Protein AF-A0A7C5N0E2-F1 (afdb_monomer_lite)

Radius of gyration: 14.1 Å; chains: 1; bounding box: 34×23×38 Å

Structure (mmCIF, N/CA/C/O backbone):
data_AF-A0A7C5N0E2-F1
#
_entry.id   AF-A0A7C5N0E2-F1
#
loop_
_atom_site.group_PDB
_atom_site.id
_atom_site.type_symbol
_atom_site.label_atom_id
_atom_site.label_alt_id
_atom_site.label_comp_id
_atom_site.label_asym_id
_atom_site.label_entity_id
_atom_site.label_seq_id
_atom_site.pdbx_PDB_ins_code
_atom_site.Cartn_x
_atom_site.Cartn_y
_atom_site.Cartn_z
_atom_site.occupancy
_atom_site.B_iso_or_equiv
_atom_site.auth_seq_id
_atom_site.auth_comp_id
_atom_site.auth_asym_id
_atom_site.auth_atom_id
_atom_site.pdbx_PDB_model_num
ATOM 1 N N . MET A 1 1 ? 19.783 6.440 -19.027 1.00 44.34 1 MET A N 1
ATOM 2 C CA . MET A 1 1 ? 19.164 7.422 -18.112 1.00 44.34 1 MET A CA 1
ATOM 3 C C . MET A 1 1 ? 18.093 6.688 -17.327 1.00 44.34 1 MET A C 1
ATOM 5 O O . MET A 1 1 ? 17.288 6.018 -17.960 1.00 44.34 1 MET A O 1
ATOM 9 N N . ALA A 1 2 ? 18.134 6.712 -15.993 1.00 51.44 2 ALA A N 1
ATOM 10 C CA . ALA A 1 2 ? 17.090 6.085 -15.181 1.00 51.44 2 ALA A CA 1
ATOM 11 C C . ALA A 1 2 ? 15.789 6.880 -15.358 1.00 51.44 2 ALA A C 1
ATOM 13 O O . ALA A 1 2 ? 15.804 8.104 -15.229 1.00 51.44 2 ALA A O 1
ATOM 14 N N . ALA A 1 3 ? 14.693 6.209 -15.714 1.00 55.97 3 ALA A N 1
ATOM 15 C CA . ALA A 1 3 ? 13.385 6.852 -15.769 1.00 55.97 3 ALA A CA 1
ATOM 16 C C . ALA A 1 3 ? 13.012 7.339 -14.360 1.00 55.97 3 ALA A C 1
ATOM 18 O O . ALA A 1 3 ? 13.144 6.582 -13.397 1.00 55.97 3 ALA A O 1
ATOM 19 N N . SER A 1 4 ? 12.599 8.602 -14.238 1.00 53.94 4 SER A N 1
ATOM 20 C CA . SER A 1 4 ? 1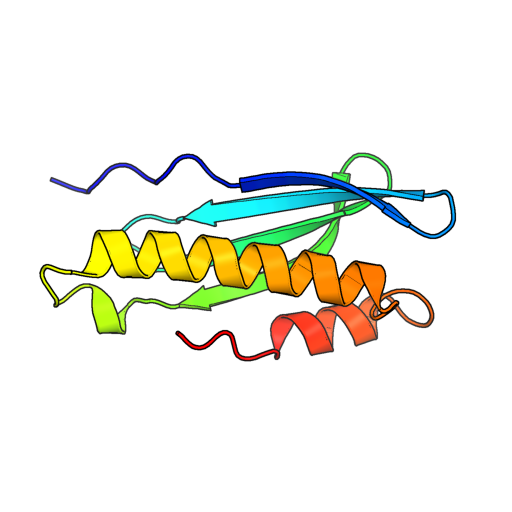2.164 9.172 -12.961 1.00 53.94 4 SER A CA 1
ATOM 21 C C . SER A 1 4 ? 10.931 8.425 -12.429 1.00 53.94 4 SER A C 1
ATOM 23 O O . SER A 1 4 ? 10.068 8.068 -13.237 1.00 53.94 4 SER A O 1
ATOM 25 N N . PRO A 1 5 ? 10.826 8.200 -11.104 1.00 59.84 5 PRO A N 1
ATOM 26 C CA . PRO A 1 5 ? 9.676 7.532 -10.500 1.00 59.84 5 PRO A CA 1
ATOM 27 C C . PRO A 1 5 ? 8.364 8.223 -10.876 1.00 59.84 5 PRO A C 1
ATOM 29 O O . PRO A 1 5 ? 8.292 9.453 -10.957 1.00 59.84 5 PRO A O 1
ATOM 32 N N . LEU A 1 6 ? 7.317 7.432 -11.105 1.00 62.81 6 LEU A N 1
ATOM 33 C CA . LEU A 1 6 ? 5.968 7.958 -11.305 1.00 62.81 6 LEU A CA 1
ATOM 34 C C . LEU A 1 6 ? 5.484 8.626 -10.010 1.00 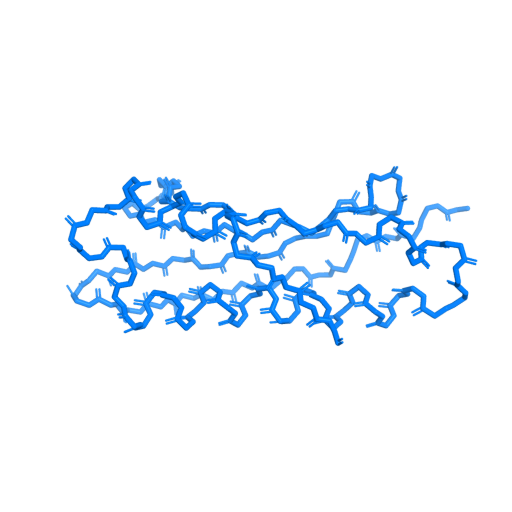62.81 6 LEU A C 1
ATOM 36 O O . LEU A 1 6 ? 5.721 8.106 -8.921 1.00 62.81 6 LEU A O 1
ATOM 40 N N . LEU A 1 7 ? 4.787 9.763 -10.131 1.00 71.25 7 LEU A N 1
ATOM 41 C CA . LEU A 1 7 ? 4.112 10.421 -9.006 1.00 71.25 7 LEU A CA 1
ATOM 42 C C . LEU A 1 7 ? 3.175 9.401 -8.337 1.00 71.25 7 LEU A C 1
ATOM 44 O O . LEU A 1 7 ? 2.246 8.906 -8.976 1.00 71.25 7 LEU A O 1
ATOM 48 N N . GLY A 1 8 ? 3.474 9.040 -7.089 1.00 83.56 8 GLY A N 1
ATOM 49 C CA . GLY A 1 8 ? 2.769 7.999 -6.346 1.00 83.56 8 GLY A CA 1
ATOM 50 C C . GLY A 1 8 ? 1.276 8.273 -6.131 1.00 83.56 8 GLY A C 1
ATOM 51 O O . GLY A 1 8 ? 0.799 9.401 -6.270 1.00 83.56 8 GLY A O 1
ATOM 52 N N . TYR A 1 9 ? 0.526 7.237 -5.753 1.00 91.94 9 TYR A N 1
ATOM 53 C CA . TYR A 1 9 ? -0.886 7.370 -5.374 1.00 91.94 9 TYR A CA 1
ATOM 54 C C . TYR A 1 9 ? -1.000 7.638 -3.877 1.00 91.94 9 TYR A C 1
ATOM 56 O O . TYR A 1 9 ? -0.395 6.925 -3.086 1.00 91.94 9 TYR A O 1
ATOM 64 N N . ASN A 1 10 ? -1.793 8.635 -3.482 1.00 94.69 10 ASN A N 1
ATOM 65 C CA . ASN A 1 10 ? -2.015 8.991 -2.080 1.00 94.69 10 ASN A CA 1
ATOM 66 C C . ASN A 1 10 ? -3.512 9.192 -1.843 1.00 94.69 10 ASN A C 1
ATOM 68 O O . ASN A 1 10 ? -4.159 9.930 -2.587 1.00 94.69 10 ASN A O 1
ATOM 72 N N . THR A 1 11 ? -4.090 8.533 -0.840 1.00 94.50 11 THR A N 1
ATOM 73 C CA . THR A 1 11 ? -5.524 8.646 -0.528 1.00 94.50 11 THR A CA 1
ATOM 74 C C . THR A 1 11 ? -5.778 8.471 0.965 1.00 94.50 11 THR A C 1
ATOM 76 O O . THR A 1 11 ? -5.283 7.535 1.586 1.00 94.50 11 THR A O 1
ATOM 79 N N . ASN A 1 12 ? -6.586 9.364 1.539 1.00 95.94 12 ASN A N 1
ATOM 80 C CA . ASN A 1 12 ? -7.106 9.223 2.897 1.00 95.94 12 ASN A CA 1
ATOM 81 C C . ASN A 1 12 ? -8.425 8.446 2.871 1.00 95.94 12 ASN A C 1
ATOM 83 O O . ASN A 1 12 ? -9.320 8.782 2.095 1.00 95.94 12 ASN A O 1
ATOM 87 N N . VAL A 1 13 ? -8.565 7.454 3.747 1.00 95.75 13 VAL A N 1
ATOM 88 C CA . VAL A 1 13 ? -9.745 6.585 3.830 1.00 95.75 13 VAL A CA 1
ATOM 89 C C . VAL A 1 13 ? -10.252 6.563 5.265 1.00 95.75 13 VAL A C 1
ATOM 91 O O . VAL A 1 13 ? -9.478 6.385 6.201 1.00 95.75 13 VAL A O 1
ATOM 94 N N . ARG A 1 14 ? -11.557 6.759 5.459 1.00 95.69 14 ARG A N 1
ATOM 95 C CA . ARG A 1 14 ? -12.194 6.575 6.769 1.00 95.69 14 ARG A CA 1
ATOM 96 C C . ARG A 1 14 ? -12.762 5.164 6.850 1.00 95.69 14 ARG A C 1
ATOM 98 O O . ARG A 1 14 ? -13.519 4.779 5.966 1.00 95.69 14 ARG A O 1
ATOM 105 N N . HIS A 1 15 ? -12.432 4.441 7.914 1.00 96.25 15 HIS A N 1
ATOM 106 C CA . HIS A 1 15 ? -12.926 3.088 8.181 1.00 96.25 15 HIS A CA 1
ATOM 107 C C . HIS A 1 15 ? -13.146 2.914 9.684 1.00 96.25 15 HIS A C 1
ATOM 109 O O . HIS A 1 15 ? -12.281 3.289 10.474 1.00 96.25 15 HIS A O 1
ATOM 115 N N . LEU A 1 16 ? -14.328 2.437 10.087 1.00 94.69 16 LEU A N 1
ATOM 116 C CA . LEU A 1 16 ? -14.725 2.253 11.497 1.00 94.69 16 LEU A CA 1
ATOM 117 C C . LEU A 1 16 ? -14.405 3.451 12.418 1.00 94.69 16 LEU A C 1
ATOM 119 O O . LEU A 1 16 ? -13.923 3.304 13.538 1.00 94.69 16 LEU A O 1
ATOM 123 N N . GLY A 1 17 ? -14.644 4.672 11.929 1.00 94.19 17 GLY A N 1
ATOM 124 C CA . GLY A 1 17 ? -14.399 5.910 12.681 1.00 94.19 17 GLY A CA 1
ATOM 125 C C . GLY A 1 17 ? -12.928 6.334 12.784 1.00 94.19 17 GLY A C 1
ATOM 126 O O . GLY A 1 17 ? -12.656 7.437 13.258 1.00 94.19 17 GLY A O 1
ATOM 127 N N . LYS A 1 18 ? -11.986 5.524 12.289 1.00 94.31 18 LYS A N 1
ATOM 128 C CA . LYS A 1 18 ? -10.556 5.844 12.210 1.00 94.31 18 LYS A CA 1
ATOM 129 C C . LYS A 1 18 ? -10.197 6.412 10.833 1.00 94.31 18 LYS A C 1
ATOM 131 O O . LYS A 1 18 ? -10.874 6.153 9.835 1.00 94.31 18 LYS A O 1
ATOM 136 N N . LEU A 1 19 ? -9.138 7.220 10.788 1.00 95.69 19 LEU A N 1
ATOM 137 C CA . LEU A 1 19 ? -8.568 7.750 9.550 1.00 95.69 19 LEU A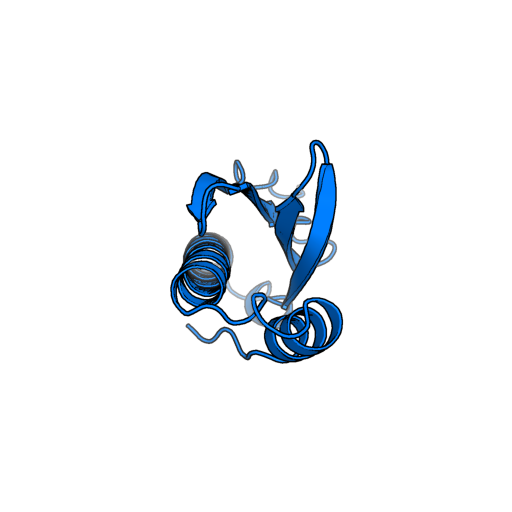 CA 1
ATOM 138 C C . LEU A 1 19 ? -7.316 6.953 9.188 1.00 95.69 19 LEU A C 1
ATOM 140 O O . LEU A 1 19 ? -6.376 6.883 9.976 1.00 95.69 19 LEU A O 1
ATOM 144 N N . PHE A 1 20 ? -7.308 6.417 7.976 1.00 97.69 20 PHE A N 1
ATOM 145 C CA . PHE A 1 20 ? -6.186 5.711 7.384 1.00 97.69 20 PHE A CA 1
ATOM 146 C C . PHE A 1 20 ? -5.637 6.484 6.187 1.00 97.69 20 PHE A C 1
ATOM 148 O O . PHE A 1 20 ? -6.355 7.254 5.542 1.00 97.69 20 PHE A O 1
ATOM 155 N N . HIS A 1 21 ? -4.371 6.242 5.868 1.00 97.56 21 HIS A N 1
ATOM 156 C CA . HIS A 1 21 ? -3.718 6.776 4.680 1.00 97.56 21 HIS A CA 1
ATOM 157 C C . HIS A 1 21 ? -3.133 5.638 3.850 1.00 97.56 21 HIS A C 1
ATOM 159 O O . HIS A 1 21 ? -2.417 4.793 4.381 1.00 97.56 21 HIS A O 1
ATOM 165 N N . ILE A 1 22 ? -3.425 5.624 2.554 1.00 97.69 22 ILE A N 1
ATOM 166 C CA . ILE A 1 22 ? -2.838 4.689 1.596 1.00 97.69 22 ILE A CA 1
ATOM 167 C C . ILE A 1 22 ? -1.878 5.473 0.713 1.00 97.69 22 ILE A C 1
ATOM 169 O O . ILE A 1 22 ? -2.285 6.443 0.071 1.00 97.69 22 ILE A O 1
ATOM 173 N N . GLN A 1 23 ? -0.631 5.020 0.652 1.00 97.06 23 GLN A N 1
ATOM 174 C CA . GLN A 1 23 ? 0.414 5.582 -0.198 1.00 97.06 23 GLN A CA 1
ATOM 175 C C . GLN A 1 23 ? 1.003 4.486 -1.078 1.00 97.06 23 GLN A C 1
ATOM 177 O O . GLN A 1 23 ? 1.298 3.401 -0.584 1.00 97.06 23 GLN A O 1
ATOM 182 N N . THR A 1 24 ? 1.204 4.768 -2.361 1.00 96.81 24 THR A N 1
ATOM 183 C CA . THR A 1 24 ? 1.837 3.851 -3.312 1.00 96.81 24 THR A CA 1
ATOM 184 C C . THR A 1 24 ? 2.959 4.545 -4.059 1.00 96.81 24 THR A C 1
ATOM 186 O O . THR A 1 24 ? 2.720 5.566 -4.698 1.00 96.81 24 THR A O 1
ATOM 189 N N . GLU A 1 25 ? 4.147 3.953 -4.048 1.00 94.19 25 GLU A N 1
ATOM 190 C CA . GLU A 1 25 ? 5.361 4.497 -4.655 1.00 94.19 25 GLU A CA 1
ATOM 191 C C . GLU A 1 25 ? 6.060 3.462 -5.542 1.00 94.19 25 GLU A C 1
ATOM 193 O O . GLU A 1 25 ? 5.931 2.252 -5.347 1.00 94.19 25 GLU A O 1
ATOM 198 N N . ASP A 1 26 ? 6.811 3.958 -6.523 1.00 92.56 26 ASP A N 1
ATOM 199 C CA . ASP A 1 26 ? 7.653 3.179 -7.427 1.00 92.56 26 ASP A CA 1
ATOM 200 C C . ASP A 1 26 ? 9.134 3.404 -7.083 1.00 92.56 26 ASP A C 1
ATOM 202 O O . ASP A 1 26 ? 9.588 4.538 -6.944 1.00 92.56 26 ASP A O 1
ATOM 206 N N . SER A 1 27 ? 9.906 2.325 -6.959 1.00 87.31 27 SER A N 1
ATOM 207 C CA . SER A 1 27 ? 11.333 2.379 -6.604 1.00 87.31 27 SER A CA 1
ATOM 208 C C . SER A 1 27 ? 12.268 2.698 -7.780 1.00 87.31 27 SER A C 1
ATOM 210 O O . SER A 1 27 ? 13.493 2.616 -7.645 1.00 87.31 27 SER A O 1
ATOM 212 N N . GLY A 1 28 ? 11.712 2.947 -8.961 1.00 84.44 28 GLY A N 1
ATOM 213 C CA . GLY A 1 28 ? 12.419 3.029 -10.226 1.00 84.44 28 GLY A CA 1
ATOM 214 C C . GLY A 1 28 ? 12.858 1.671 -10.778 1.00 84.44 28 GLY A C 1
ATOM 215 O O . GLY A 1 28 ? 12.930 0.651 -10.081 1.00 84.44 28 GLY A O 1
ATOM 216 N N . SER A 1 29 ? 13.246 1.699 -12.053 1.00 81.69 29 SER A N 1
ATOM 217 C CA . SER A 1 29 ? 13.717 0.542 -12.829 1.00 81.69 29 SER A CA 1
ATOM 218 C C . SER A 1 29 ? 15.005 -0.099 -12.301 1.00 81.69 29 SER A C 1
ATOM 220 O O . SER A 1 29 ? 15.293 -1.238 -12.646 1.00 81.69 29 SER A O 1
ATOM 222 N N . THR A 1 30 ? 15.769 0.576 -11.440 1.00 81.94 30 THR A N 1
ATOM 223 C CA . THR A 1 30 ? 16.951 -0.024 -10.799 1.00 81.94 30 THR A CA 1
ATOM 224 C C . THR A 1 30 ? 16.572 -1.172 -9.862 1.00 81.94 30 THR A C 1
ATOM 226 O O . THR A 1 30 ? 17.273 -2.178 -9.815 1.00 81.94 30 THR A O 1
ATOM 229 N N . HIS A 1 31 ? 15.468 -1.030 -9.123 1.00 83.56 31 HIS A N 1
ATOM 230 C CA . HIS A 1 31 ? 15.013 -2.031 -8.153 1.00 83.56 31 HIS A CA 1
ATOM 231 C C . HIS A 1 31 ? 13.787 -2.808 -8.647 1.00 83.56 31 HIS A C 1
ATOM 233 O O . HIS A 1 31 ? 13.630 -3.979 -8.313 1.00 83.56 31 HIS A O 1
ATOM 239 N N . GLY A 1 32 ? 12.926 -2.189 -9.460 1.00 89.19 32 GLY A N 1
ATOM 240 C CA . GLY A 1 32 ? 11.796 -2.881 -10.074 1.00 89.19 32 GLY A CA 1
ATOM 241 C C . GLY A 1 32 ? 10.670 -3.231 -9.100 1.00 89.19 32 GLY A C 1
ATOM 242 O O . GLY A 1 32 ? 10.091 -4.319 -9.191 1.00 89.19 32 GLY A O 1
ATOM 243 N N . 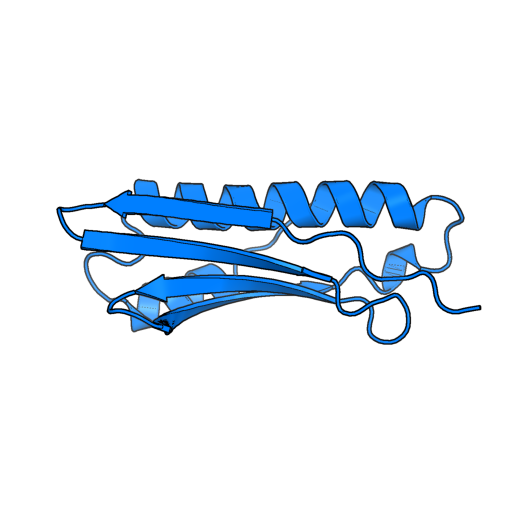HIS A 1 33 ? 10.394 -2.366 -8.121 1.00 92.00 33 HIS A N 1
ATOM 244 C CA . HIS A 1 33 ? 9.411 -2.605 -7.070 1.00 92.00 33 HIS A CA 1
ATOM 245 C C . HIS A 1 33 ? 8.399 -1.468 -6.937 1.00 92.00 33 HIS A C 1
ATOM 247 O O . HIS A 1 33 ? 8.727 -0.290 -7.043 1.00 92.00 33 HIS A O 1
ATOM 253 N N . ILE A 1 34 ? 7.164 -1.852 -6.639 1.00 93.81 34 ILE A N 1
ATOM 254 C CA . ILE A 1 34 ? 6.099 -0.965 -6.185 1.00 93.81 34 ILE A CA 1
ATOM 255 C C . ILE A 1 34 ? 5.846 -1.279 -4.717 1.00 93.81 34 ILE A C 1
ATOM 257 O O . ILE A 1 34 ? 5.687 -2.447 -4.348 1.00 93.81 34 ILE A O 1
ATOM 261 N N . PHE A 1 35 ? 5.791 -0.239 -3.897 1.00 95.75 35 PHE A N 1
ATOM 262 C CA . PHE A 1 35 ? 5.436 -0.332 -2.488 1.00 95.75 35 PHE A CA 1
ATOM 263 C C . PHE A 1 35 ? 4.092 0.340 -2.270 1.00 95.75 35 PHE A C 1
ATOM 265 O O . PHE A 1 35 ? 3.860 1.433 -2.768 1.00 95.75 35 PHE A O 1
ATOM 272 N N . THR A 1 36 ? 3.182 -0.319 -1.563 1.00 97.62 36 THR A N 1
ATOM 273 C CA . THR A 1 36 ? 1.933 0.278 -1.083 1.00 97.62 36 THR A CA 1
ATOM 274 C C . THR A 1 36 ? 1.859 0.124 0.423 1.00 97.62 36 THR A C 1
ATOM 276 O O . THR A 1 36 ? 1.883 -0.997 0.927 1.00 97.62 36 THR A O 1
ATOM 279 N N . HIS A 1 37 ? 1.758 1.236 1.137 1.00 98.06 37 HIS A N 1
ATOM 280 C CA . HIS A 1 37 ? 1.686 1.276 2.588 1.00 98.06 37 HIS A CA 1
ATOM 281 C C . HIS A 1 37 ? 0.307 1.743 3.037 1.00 98.06 37 HIS A C 1
ATOM 283 O O . HIS A 1 37 ? -0.254 2.687 2.479 1.00 98.06 37 HIS A O 1
ATOM 289 N N . LEU A 1 38 ? -0.216 1.069 4.057 1.00 98.25 38 LEU A N 1
ATOM 290 C CA . LEU A 1 38 ? -1.374 1.501 4.822 1.00 98.25 38 LEU A CA 1
ATOM 291 C C . LEU A 1 38 ? -0.885 2.060 6.154 1.00 98.25 38 LEU A C 1
ATOM 293 O O . LEU A 1 38 ? -0.234 1.349 6.922 1.00 98.25 38 LEU A O 1
ATOM 297 N N . PHE A 1 39 ? -1.231 3.309 6.43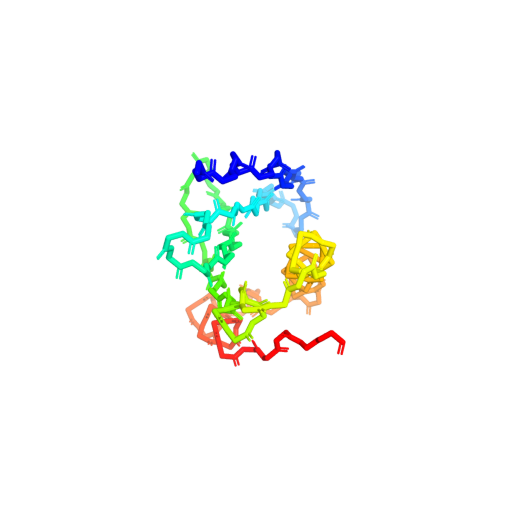4 1.00 97.94 39 PHE A N 1
ATOM 298 C CA . PHE A 1 39 ? -0.905 3.988 7.679 1.00 97.94 39 PHE A CA 1
ATOM 299 C C . PHE A 1 39 ? -2.155 4.261 8.512 1.00 97.94 39 PHE A C 1
ATOM 301 O O . PHE A 1 39 ? -3.218 4.565 7.968 1.00 97.94 39 PHE A O 1
ATOM 308 N N . ALA A 1 40 ? -1.987 4.231 9.831 1.00 95.38 40 ALA A N 1
ATOM 309 C CA . ALA A 1 40 ? -2.957 4.657 10.833 1.00 95.38 40 ALA A CA 1
ATOM 310 C C . ALA A 1 40 ? -2.287 5.571 11.875 1.00 95.38 40 ALA A C 1
ATOM 312 O O . ALA A 1 40 ? -1.070 5.770 11.858 1.00 95.38 40 ALA A O 1
ATOM 313 N N . ASP A 1 41 ? -3.085 6.142 12.779 1.00 91.25 41 ASP A N 1
ATOM 314 C CA . ASP A 1 41 ? -2.620 6.811 14.006 1.00 91.25 41 ASP A CA 1
ATOM 315 C C . ASP A 1 41 ? -1.535 7.889 13.795 1.00 91.25 41 ASP A C 1
ATOM 317 O O . ASP A 1 41 ? -0.629 8.052 14.608 1.00 91.25 41 ASP A O 1
ATOM 321 N N . GLY A 1 42 ? -1.601 8.627 12.682 1.00 84.12 42 GLY A N 1
ATOM 322 C CA . GLY A 1 42 ? -0.649 9.705 12.391 1.00 84.12 42 GLY A CA 1
ATOM 323 C C . GLY A 1 42 ? 0.712 9.251 11.849 1.00 84.12 42 GLY A C 1
ATOM 324 O O . GLY A 1 42 ? 1.656 10.033 11.893 1.00 84.12 42 GLY A O 1
ATOM 325 N N . GLY A 1 43 ? 0.823 8.026 11.319 1.00 88.38 43 GLY A N 1
ATOM 326 C CA . GLY A 1 43 ? 2.015 7.570 10.584 1.00 88.38 43 GLY A CA 1
ATOM 327 C C . GLY A 1 43 ? 2.502 6.159 10.920 1.00 88.38 43 GLY A C 1
ATOM 328 O O . GLY A 1 43 ? 3.519 5.724 10.384 1.00 88.38 43 GLY A O 1
ATOM 329 N N . ARG A 1 44 ? 1.796 5.418 11.780 1.00 95.56 44 ARG A N 1
ATOM 330 C CA . ARG A 1 44 ? 2.102 4.012 12.066 1.00 95.56 44 ARG A CA 1
ATOM 331 C C . ARG A 1 44 ? 1.748 3.152 10.858 1.00 95.56 44 ARG A C 1
ATOM 333 O O . ARG A 1 44 ? 0.613 3.192 10.394 1.00 95.56 44 ARG A O 1
ATOM 340 N N . ILE A 1 45 ? 2.691 2.348 10.377 1.00 96.62 45 ILE A N 1
ATOM 341 C CA . ILE A 1 45 ? 2.426 1.378 9.309 1.00 96.62 45 ILE A CA 1
ATOM 342 C C . ILE A 1 45 ? 1.607 0.220 9.883 1.00 96.62 45 ILE A C 1
ATOM 344 O O . ILE A 1 45 ? 2.036 -0.435 10.831 1.00 96.62 45 ILE A O 1
ATOM 348 N N . VAL A 1 46 ? 0.448 -0.033 9.281 1.00 97.50 46 VAL A N 1
ATOM 349 C CA . VAL A 1 46 ? -0.413 -1.189 9.564 1.00 97.50 46 VAL A CA 1
ATOM 350 C C . VAL A 1 46 ? -0.032 -2.348 8.650 1.00 97.50 46 VAL A C 1
ATOM 352 O O . VAL A 1 46 ? 0.209 -3.455 9.113 1.00 97.50 46 VAL A O 1
ATOM 355 N N . ALA A 1 47 ? 0.087 -2.084 7.347 1.00 98.12 47 ALA A N 1
ATOM 356 C CA . ALA A 1 47 ? 0.411 -3.099 6.355 1.00 98.12 47 ALA A CA 1
ATOM 357 C C . ALA A 1 47 ? 1.262 -2.527 5.223 1.00 98.12 47 ALA A C 1
ATOM 359 O O . ALA A 1 47 ? 1.193 -1.342 4.892 1.00 98.12 47 ALA A O 1
ATOM 360 N N . SER A 1 48 ? 2.065 -3.396 4.613 1.00 97.62 48 SER A N 1
ATOM 361 C CA . SER A 1 48 ? 2.887 -3.067 3.452 1.00 97.62 48 SER A CA 1
ATOM 362 C C . SER A 1 48 ? 2.715 -4.130 2.382 1.00 97.62 48 SER A C 1
ATOM 364 O O . SER A 1 48 ? 2.846 -5.321 2.658 1.00 97.62 48 SER A O 1
ATOM 366 N N . LYS A 1 49 ? 2.483 -3.696 1.146 1.00 97.38 49 LYS A N 1
ATOM 367 C CA . LYS A 1 49 ? 2.490 -4.550 -0.033 1.00 97.38 49 LYS A CA 1
ATOM 368 C C . LYS A 1 49 ? 3.673 -4.196 -0.916 1.00 97.38 49 LYS A C 1
ATOM 370 O O . LYS A 1 49 ? 3.792 -3.064 -1.374 1.00 97.38 49 LYS A O 1
ATOM 375 N N . LYS A 1 50 ? 4.520 -5.189 -1.179 1.00 95.75 50 LYS A N 1
ATOM 376 C CA . LYS A 1 50 ? 5.567 -5.124 -2.196 1.00 95.75 50 LYS A CA 1
ATOM 377 C C . LYS A 1 50 ? 5.117 -5.907 -3.426 1.00 95.75 50 LYS A C 1
ATOM 379 O O . LYS A 1 50 ? 4.763 -7.082 -3.311 1.00 95.75 50 LYS A O 1
ATOM 384 N N . THR A 1 51 ? 5.192 -5.272 -4.587 1.00 93.69 51 THR A N 1
ATOM 385 C CA . THR A 1 51 ? 4.887 -5.880 -5.886 1.00 93.69 51 THR A CA 1
ATOM 386 C C . THR A 1 51 ? 6.089 -5.698 -6.801 1.00 93.69 51 THR A C 1
ATOM 388 O O . THR A 1 51 ? 6.539 -4.578 -7.030 1.00 93.69 51 THR A O 1
ATOM 391 N N . THR A 1 52 ? 6.656 -6.801 -7.289 1.00 91.62 52 THR A N 1
ATOM 392 C CA . THR A 1 52 ? 7.802 -6.760 -8.204 1.00 91.62 52 THR A CA 1
ATOM 393 C C . THR A 1 52 ? 7.329 -6.686 -9.651 1.00 91.62 52 THR A C 1
ATOM 395 O O . THR A 1 52 ? 6.379 -7.364 -10.032 1.00 91.62 52 THR A O 1
ATOM 398 N N . TYR A 1 53 ? 8.008 -5.878 -10.458 1.00 89.69 53 TYR A N 1
ATOM 399 C CA . TYR A 1 53 ? 7.798 -5.789 -11.904 1.00 89.69 53 TYR A CA 1
ATOM 400 C C . TYR A 1 53 ? 9.096 -6.022 -12.686 1.00 89.69 53 TYR A C 1
ATOM 402 O O . TYR A 1 53 ? 9.164 -5.724 -13.878 1.00 89.69 53 TYR A O 1
ATOM 410 N N . ALA A 1 54 ? 10.134 -6.553 -12.031 1.00 87.50 54 ALA A N 1
ATOM 411 C CA . ALA A 1 54 ? 11.465 -6.726 -12.611 1.00 87.50 54 ALA A CA 1
ATOM 412 C C . ALA A 1 54 ? 11.456 -7.489 -13.951 1.00 87.50 54 ALA A C 1
ATOM 414 O O . ALA A 1 54 ? 12.205 -7.153 -14.866 1.00 87.50 54 ALA A O 1
ATOM 415 N N . HIS A 1 55 ? 10.550 -8.457 -14.106 1.00 85.25 55 HIS A N 1
ATOM 416 C CA . HIS A 1 55 ? 10.345 -9.227 -15.336 1.00 85.25 55 HIS A CA 1
ATOM 417 C C . HIS A 1 55 ? 9.856 -8.391 -16.524 1.00 85.25 55 HIS A C 1
ATOM 419 O O . HIS A 1 55 ? 10.102 -8.756 -17.671 1.00 85.25 55 HIS A O 1
ATOM 425 N N . TYR A 1 56 ? 9.213 -7.251 -16.276 1.00 82.94 56 TYR A N 1
ATOM 426 C CA . TYR A 1 56 ? 8.720 -6.365 -17.326 1.00 82.94 56 TYR A CA 1
ATOM 427 C C . TYR A 1 56 ? 9.759 -5.348 -17.801 1.00 82.94 56 TYR A C 1
ATOM 429 O O . TYR A 1 56 ? 9.589 -4.808 -18.891 1.00 82.94 56 TYR A O 1
ATOM 437 N N . ILE A 1 57 ? 10.840 -5.105 -17.048 1.00 81.06 57 ILE A N 1
ATOM 438 C CA . ILE A 1 57 ? 11.837 -4.054 -17.342 1.00 81.06 57 ILE A CA 1
ATOM 439 C C . ILE A 1 57 ? 12.502 -4.254 -18.711 1.00 81.06 57 ILE A C 1
ATOM 441 O O . ILE A 1 57 ? 12.801 -3.282 -19.399 1.00 81.06 57 ILE A O 1
ATOM 445 N N . ALA A 1 58 ? 12.681 -5.505 -19.145 1.00 79.75 58 ALA A N 1
ATOM 446 C CA . ALA A 1 58 ? 13.243 -5.829 -20.457 1.00 79.75 58 ALA A CA 1
ATOM 447 C C . ALA A 1 58 ? 12.299 -5.508 -21.638 1.00 79.75 58 ALA A C 1
ATOM 449 O O . ALA A 1 58 ? 12.693 -5.635 -22.795 1.00 79.75 58 ALA A O 1
ATOM 450 N N . THR A 1 59 ? 11.053 -5.102 -21.372 1.00 76.19 59 THR A N 1
ATOM 451 C CA . THR A 1 59 ? 10.054 -4.785 -22.400 1.00 76.19 59 THR A CA 1
ATOM 452 C C . THR A 1 59 ? 9.928 -3.274 -22.594 1.00 76.19 59 THR A C 1
ATOM 454 O O . THR A 1 59 ? 9.826 -2.522 -21.630 1.00 76.19 59 THR A O 1
ATOM 457 N N . ASN A 1 60 ? 9.809 -2.797 -23.839 1.00 74.81 60 ASN A N 1
ATOM 458 C CA . ASN A 1 60 ? 9.572 -1.367 -24.116 1.00 74.81 60 ASN A CA 1
ATOM 459 C C . ASN A 1 60 ? 8.241 -0.829 -23.547 1.00 74.81 60 ASN A C 1
ATOM 461 O O . ASN A 1 60 ? 8.013 0.378 -23.559 1.00 74.81 60 ASN A O 1
ATOM 465 N N . ARG A 1 61 ? 7.353 -1.706 -23.062 1.00 75.81 61 ARG A N 1
ATOM 466 C CA . ARG A 1 61 ? 6.034 -1.359 -22.512 1.00 75.81 61 ARG A CA 1
ATOM 467 C C . ARG A 1 61 ? 6.004 -1.261 -20.987 1.00 75.81 61 ARG A C 1
ATOM 469 O O . ARG A 1 61 ? 4.946 -0.980 -20.425 1.00 75.81 61 ARG A O 1
ATOM 476 N N . TYR A 1 62 ? 7.137 -1.464 -20.315 1.00 81.88 62 TYR A N 1
ATOM 477 C CA . TYR A 1 62 ? 7.192 -1.462 -18.854 1.00 81.88 62 TYR A CA 1
ATOM 478 C C . TYR A 1 62 ? 6.617 -0.195 -18.189 1.00 81.88 62 TYR A C 1
ATOM 480 O O . TYR A 1 62 ? 5.989 -0.351 -17.146 1.00 81.88 62 TYR A O 1
ATOM 488 N N . PRO A 1 63 ? 6.723 1.034 -18.746 1.00 85.62 63 PRO A N 1
ATOM 489 C CA . PRO A 1 63 ? 6.200 2.215 -18.057 1.00 85.62 63 PRO A CA 1
ATOM 490 C C . PRO A 1 63 ? 4.679 2.177 -17.863 1.00 85.62 63 PRO A C 1
ATOM 492 O O . PRO A 1 63 ? 4.180 2.592 -16.818 1.00 85.62 63 PRO A O 1
ATOM 495 N N . ASP A 1 64 ? 3.934 1.656 -18.841 1.00 88.69 64 ASP A N 1
ATOM 496 C CA . ASP A 1 64 ? 2.475 1.529 -18.739 1.00 88.69 64 ASP A CA 1
ATOM 497 C C . ASP A 1 64 ? 2.076 0.391 -17.795 1.00 88.69 64 ASP A C 1
ATOM 499 O O . ASP A 1 64 ? 1.134 0.530 -17.016 1.00 88.69 64 ASP A O 1
ATOM 503 N N . ILE A 1 65 ? 2.841 -0.702 -17.812 1.00 89.19 65 ILE A N 1
ATOM 504 C CA . ILE A 1 65 ? 2.683 -1.839 -16.897 1.00 89.19 65 ILE A CA 1
ATOM 505 C C . ILE A 1 65 ? 2.888 -1.384 -15.449 1.00 89.19 65 ILE A C 1
ATOM 507 O O . ILE A 1 65 ? 2.064 -1.695 -14.594 1.00 89.19 65 ILE A O 1
ATOM 511 N N . VAL A 1 66 ? 3.942 -0.611 -15.167 1.00 90.50 66 VAL A N 1
ATOM 512 C CA . VAL A 1 66 ? 4.205 -0.072 -13.824 1.00 90.50 66 VAL A CA 1
ATOM 513 C C . VAL A 1 66 ? 3.047 0.815 -13.374 1.00 90.50 66 VAL A C 1
ATOM 515 O O . VAL A 1 66 ? 2.525 0.611 -12.281 1.00 90.50 66 VAL A O 1
ATOM 518 N N . LYS A 1 67 ? 2.567 1.736 -14.226 1.00 91.06 67 LYS A N 1
ATOM 519 C CA . LYS A 1 67 ? 1.384 2.560 -13.909 1.00 91.06 67 LYS A CA 1
ATOM 520 C C . LYS A 1 67 ? 0.169 1.702 -13.560 1.00 91.06 67 LYS A C 1
ATOM 522 O O . LYS A 1 67 ? -0.532 2.003 -12.596 1.00 91.06 67 LYS A O 1
ATOM 527 N N . GLN A 1 68 ? -0.096 0.650 -14.334 1.00 92.88 68 GLN A N 1
ATOM 528 C CA . GLN A 1 68 ? -1.227 -0.240 -14.085 1.00 92.88 68 GLN A CA 1
ATOM 529 C C . GLN A 1 68 ? -1.050 -1.013 -12.769 1.00 92.88 68 GLN A C 1
ATOM 531 O O . GLN A 1 68 ? -1.961 -1.012 -11.946 1.00 92.88 68 GLN A O 1
ATOM 536 N N . LEU A 1 69 ? 0.134 -1.576 -12.510 1.00 93.62 69 LEU A N 1
ATOM 537 C CA . LEU A 1 69 ? 0.432 -2.288 -11.263 1.00 93.62 69 LEU A CA 1
ATOM 538 C C . LEU A 1 69 ? 0.316 -1.384 -10.038 1.00 93.62 69 LEU A C 1
ATOM 540 O O . LEU A 1 69 ? -0.195 -1.816 -9.008 1.00 93.62 69 LEU A O 1
ATOM 544 N N . MET A 1 70 ? 0.761 -0.129 -10.133 1.00 94.44 70 MET A N 1
ATOM 545 C CA . MET A 1 70 ? 0.619 0.832 -9.039 1.00 94.44 70 MET A CA 1
ATOM 546 C C . MET A 1 70 ? -0.858 1.077 -8.717 1.00 94.44 70 MET A C 1
ATOM 548 O O . MET A 1 70 ? -1.235 1.066 -7.547 1.00 94.44 70 MET A O 1
ATOM 552 N N . ARG A 1 71 ? -1.707 1.238 -9.743 1.00 94.94 71 ARG A N 1
ATOM 553 C CA . ARG A 1 71 ? -3.158 1.407 -9.566 1.00 94.94 71 ARG A CA 1
ATOM 554 C C . ARG A 1 71 ? -3.804 0.184 -8.931 1.00 94.94 71 ARG A C 1
ATOM 556 O O . ARG A 1 71 ? -4.571 0.344 -7.985 1.00 94.94 71 ARG A O 1
ATOM 563 N N . GLU A 1 72 ? -3.492 -1.012 -9.424 1.00 96.00 72 GLU A N 1
ATOM 564 C CA . GLU A 1 72 ? -4.077 -2.247 -8.896 1.00 96.00 72 GLU A CA 1
ATOM 565 C C . GLU A 1 72 ? -3.593 -2.538 -7.472 1.00 96.00 72 GLU A C 1
ATOM 567 O O . GLU A 1 72 ? -4.405 -2.864 -6.611 1.00 96.00 72 GLU A O 1
ATOM 572 N N . SER A 1 73 ? -2.311 -2.311 -7.170 1.00 96.81 73 SER A N 1
ATOM 573 C CA . SER A 1 73 ? -1.770 -2.435 -5.810 1.00 96.81 73 SER A CA 1
ATOM 574 C C . SER A 1 73 ? -2.448 -1.464 -4.835 1.00 96.81 73 SER A C 1
ATOM 576 O O . SER A 1 73 ? -2.842 -1.855 -3.735 1.00 96.81 73 SER A O 1
ATOM 578 N N . HIS A 1 74 ? -2.645 -0.205 -5.244 1.00 97.38 74 HIS A N 1
ATOM 579 C CA . HIS A 1 74 ? -3.343 0.796 -4.434 1.00 97.38 74 HIS A CA 1
ATOM 580 C C . HIS A 1 74 ? -4.809 0.415 -4.188 1.00 97.38 74 HIS A C 1
ATOM 582 O O . HIS A 1 74 ? -5.302 0.455 -3.060 1.00 97.38 74 HIS A O 1
ATOM 588 N N . LYS A 1 75 ? -5.507 0.004 -5.252 1.00 96.88 75 LYS A N 1
ATOM 589 C CA . LYS A 1 75 ? -6.903 -0.431 -5.200 1.00 96.88 75 LYS A CA 1
ATOM 590 C C . LYS A 1 75 ? -7.079 -1.670 -4.323 1.00 96.88 75 LYS A C 1
ATOM 592 O O . LYS A 1 75 ? -8.036 -1.723 -3.558 1.00 96.88 75 LYS A O 1
ATOM 597 N N . ALA A 1 76 ? -6.164 -2.634 -4.401 1.00 97.88 76 ALA A N 1
ATOM 598 C CA . ALA A 1 76 ? -6.192 -3.832 -3.572 1.00 97.88 76 ALA A CA 1
ATOM 599 C C . ALA A 1 76 ? -6.087 -3.488 -2.080 1.00 97.88 76 ALA A C 1
ATOM 601 O O . ALA A 1 76 ? -6.897 -3.971 -1.295 1.00 97.88 76 ALA A O 1
ATOM 602 N N . MET A 1 77 ? -5.174 -2.585 -1.700 1.00 98.25 77 MET A N 1
ATOM 603 C CA . MET A 1 77 ? -5.071 -2.109 -0.314 1.00 98.25 77 MET A CA 1
ATOM 604 C C . MET A 1 77 ? -6.355 -1.403 0.150 1.00 98.25 77 MET A C 1
ATOM 606 O O . MET A 1 77 ? -6.820 -1.625 1.266 1.00 98.25 77 MET A O 1
ATOM 610 N N . PHE A 1 78 ? -6.956 -0.578 -0.713 1.00 98.06 78 PHE A N 1
ATOM 611 C CA . PHE A 1 78 ? -8.227 0.084 -0.411 1.00 98.06 78 PHE A CA 1
ATOM 612 C C . PHE A 1 78 ? -9.358 -0.924 -0.177 1.00 98.06 78 PHE A C 1
ATOM 614 O O . PHE A 1 78 ? -10.109 -0.790 0.786 1.00 98.06 78 PHE A O 1
ATOM 621 N N . ILE A 1 79 ? -9.482 -1.930 -1.049 1.00 97.88 79 ILE A N 1
ATOM 622 C CA . ILE A 1 79 ? -10.496 -2.985 -0.935 1.00 97.88 79 ILE A CA 1
ATOM 623 C C . ILE A 1 79 ? -10.273 -3.798 0.340 1.00 97.88 79 ILE A C 1
ATOM 625 O O . ILE A 1 79 ? -11.221 -3.986 1.090 1.00 97.88 79 ILE A O 1
ATOM 629 N N . ALA A 1 80 ? -9.034 -4.202 0.625 1.00 97.88 80 ALA A N 1
ATOM 630 C CA . ALA A 1 80 ? -8.686 -4.929 1.841 1.00 97.88 80 ALA A CA 1
ATOM 631 C C . ALA A 1 80 ? -9.076 -4.158 3.111 1.00 97.88 80 ALA A C 1
ATOM 633 O O . ALA A 1 80 ? -9.673 -4.731 4.019 1.00 97.88 80 ALA A O 1
ATOM 634 N N . LEU A 1 81 ? -8.795 -2.849 3.157 1.00 98.00 81 LEU A N 1
ATOM 635 C CA . LEU A 1 81 ? -9.223 -1.997 4.268 1.00 98.00 81 LEU A CA 1
ATOM 636 C C . LEU A 1 81 ? -10.751 -1.930 4.368 1.00 98.00 81 LEU A C 1
ATOM 638 O O . LEU A 1 81 ? -11.297 -2.134 5.444 1.00 98.00 81 LEU A O 1
ATOM 642 N N . ARG A 1 82 ? -11.438 -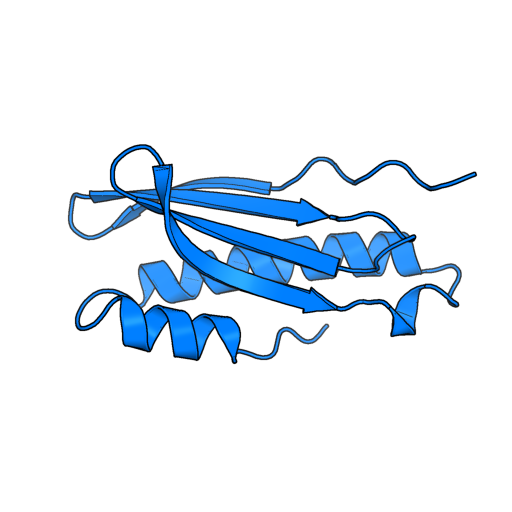1.662 3.251 1.00 97.44 82 ARG A N 1
ATOM 643 C CA . ARG A 1 82 ? -12.905 -1.559 3.199 1.00 97.44 82 ARG A CA 1
ATOM 644 C C . ARG A 1 82 ? -13.589 -2.851 3.649 1.00 97.44 82 ARG A C 1
ATOM 646 O O . ARG A 1 82 ? -14.606 -2.787 4.332 1.00 97.44 82 ARG A O 1
ATOM 653 N N . ASP A 1 83 ? -13.047 -3.993 3.242 1.00 97.62 83 ASP A N 1
ATOM 654 C CA . ASP A 1 83 ? -13.608 -5.319 3.514 1.00 97.62 83 ASP A CA 1
ATOM 655 C C . ASP A 1 83 ? -13.229 -5.833 4.915 1.00 97.62 83 ASP A C 1
ATOM 657 O O . ASP A 1 83 ? -13.635 -6.928 5.295 1.00 97.62 83 ASP A O 1
ATOM 661 N N . GLY A 1 84 ? -12.490 -5.034 5.693 1.00 97.50 84 GLY A N 1
ATOM 662 C CA . GLY A 1 84 ? -12.199 -5.301 7.098 1.00 97.50 84 GLY A CA 1
ATOM 663 C C . GLY A 1 84 ? -11.050 -6.275 7.340 1.00 97.50 84 GLY A C 1
ATOM 664 O O . GLY A 1 84 ? -10.957 -6.849 8.421 1.00 97.50 84 GLY A O 1
ATOM 665 N N . LEU A 1 85 ? -10.134 -6.443 6.375 1.00 98.00 85 LEU A N 1
ATOM 666 C CA . LEU A 1 85 ? -8.992 -7.365 6.495 1.00 98.00 85 LEU A CA 1
ATOM 667 C C . LEU A 1 85 ? -8.135 -7.104 7.748 1.00 98.00 85 LEU A C 1
ATOM 669 O O . LEU A 1 85 ? -7.479 -8.012 8.249 1.00 98.00 85 LEU A O 1
ATOM 673 N N . PHE A 1 86 ? -8.125 -5.865 8.241 1.00 97.38 86 PHE A N 1
ATOM 674 C CA . PHE A 1 86 ? -7.309 -5.429 9.376 1.00 97.38 86 PHE A CA 1
ATOM 675 C C . PHE A 1 86 ? -8.117 -5.231 10.671 1.00 97.38 86 PHE A C 1
ATOM 677 O O . PHE A 1 86 ? -7.558 -4.739 11.647 1.00 97.38 86 PHE A O 1
ATOM 684 N N . ASP A 1 87 ? -9.414 -5.561 10.688 1.00 96.56 87 ASP A N 1
ATOM 685 C CA . ASP A 1 87 ? -10.316 -5.171 11.783 1.00 96.56 87 ASP A CA 1
ATOM 686 C C . ASP A 1 87 ? -10.178 -6.057 13.028 1.00 96.56 87 ASP A C 1
ATOM 688 O O . ASP A 1 87 ? -10.224 -5.548 14.149 1.00 96.56 87 ASP A O 1
ATOM 692 N N . GLU A 1 88 ? -10.008 -7.370 12.844 1.00 95.62 88 GLU A N 1
ATOM 693 C CA . GLU A 1 88 ? -9.910 -8.336 13.950 1.00 95.62 88 GLU A CA 1
ATOM 694 C C . GLU A 1 88 ? -8.469 -8.508 14.454 1.00 95.62 88 GLU A C 1
ATOM 696 O O . GLU A 1 88 ? -8.217 -8.446 15.657 1.00 95.62 88 GLU A O 1
ATOM 701 N N . ASP A 1 89 ? -7.517 -8.699 13.537 1.00 96.88 89 ASP A N 1
ATOM 702 C CA . ASP A 1 89 ? -6.089 -8.836 13.831 1.00 96.88 89 ASP A CA 1
ATOM 703 C C . ASP A 1 89 ? -5.276 -8.119 12.744 1.00 96.88 89 ASP A C 1
ATOM 705 O O . ASP A 1 89 ? -5.086 -8.623 11.634 1.00 96.88 89 ASP A O 1
ATOM 709 N N . GLU A 1 90 ? -4.774 -6.923 13.072 1.00 95.12 90 GLU A N 1
ATOM 710 C CA . GLU A 1 90 ? -3.962 -6.113 12.157 1.00 95.12 90 GLU A CA 1
ATOM 711 C C . GLU A 1 90 ? -2.707 -6.862 11.674 1.00 95.12 90 GLU A C 1
ATOM 713 O O . GLU A 1 90 ? -2.296 -6.693 10.525 1.00 95.12 90 GLU A O 1
ATOM 718 N N . ALA A 1 91 ? -2.090 -7.696 12.518 1.00 96.25 91 ALA A N 1
ATOM 719 C CA . ALA A 1 91 ? -0.862 -8.403 12.173 1.00 96.25 91 ALA A CA 1
ATOM 720 C C . ALA A 1 91 ? -1.131 -9.562 11.208 1.00 96.25 91 ALA A C 1
ATOM 722 O O . ALA A 1 91 ? -0.342 -9.792 10.289 1.00 96.25 91 ALA A O 1
ATOM 723 N N . GLU A 1 92 ? -2.233 -10.286 11.398 1.00 97.50 92 GLU A N 1
ATOM 724 C CA . GLU A 1 92 ? -2.683 -11.305 10.449 1.00 97.50 92 GLU A CA 1
ATOM 725 C C . GLU A 1 92 ? -3.129 -10.681 9.127 1.00 97.50 92 GLU A C 1
ATOM 727 O O . GLU A 1 92 ? -2.640 -11.084 8.069 1.00 97.50 92 GLU A O 1
ATOM 732 N N . GLY A 1 93 ? -3.940 -9.623 9.174 1.00 97.94 93 GLY A N 1
ATOM 733 C CA . GLY A 1 93 ? -4.332 -8.872 7.984 1.00 97.94 93 GLY A CA 1
ATOM 734 C C . GLY A 1 93 ? -3.125 -8.342 7.204 1.00 97.94 93 GLY A C 1
ATOM 735 O O . GLY A 1 93 ? -3.071 -8.448 5.978 1.00 97.94 93 GLY A O 1
ATOM 736 N N . ALA A 1 94 ? -2.095 -7.844 7.897 1.00 97.50 94 ALA A N 1
ATOM 737 C CA . ALA A 1 94 ? -0.850 -7.402 7.273 1.00 97.50 94 ALA A CA 1
ATOM 738 C C . ALA A 1 94 ? -0.085 -8.545 6.588 1.00 97.50 94 ALA A C 1
ATOM 740 O O . ALA A 1 94 ? 0.434 -8.351 5.485 1.00 97.50 94 ALA A O 1
ATOM 741 N N . ARG A 1 95 ? -0.030 -9.738 7.200 1.00 97.75 95 ARG A N 1
ATOM 742 C CA . ARG A 1 95 ? 0.576 -10.932 6.583 1.00 97.75 95 ARG A CA 1
ATOM 743 C C . ARG A 1 95 ? -0.184 -11.353 5.327 1.00 97.75 95 ARG A C 1
ATOM 745 O O . ARG A 1 95 ? 0.446 -11.595 4.297 1.00 97.75 95 ARG A O 1
ATOM 752 N N . GLN A 1 96 ? -1.514 -11.378 5.386 1.00 97.50 96 GLN A N 1
ATOM 753 C CA . GLN A 1 96 ? -2.361 -11.712 4.238 1.00 97.50 96 GLN A CA 1
ATOM 754 C C . GLN A 1 96 ? -2.210 -10.689 3.110 1.00 97.50 96 GLN A C 1
ATOM 756 O O . GLN A 1 96 ? -2.011 -11.065 1.954 1.00 97.50 96 GLN A O 1
ATOM 761 N N . MET A 1 97 ? -2.201 -9.396 3.442 1.00 97.62 97 MET A N 1
ATOM 762 C CA . MET A 1 97 ? -1.967 -8.334 2.466 1.00 97.62 97 MET A CA 1
ATOM 763 C C . MET A 1 97 ? -0.585 -8.463 1.819 1.00 97.62 97 MET A C 1
ATOM 765 O O . MET A 1 97 ? -0.463 -8.342 0.602 1.00 97.62 97 MET A O 1
ATOM 769 N N . ALA A 1 98 ? 0.464 -8.752 2.593 1.00 96.44 98 ALA A N 1
ATOM 770 C CA . ALA A 1 98 ? 1.805 -8.956 2.051 1.00 96.44 98 ALA A CA 1
ATOM 771 C C . ALA A 1 98 ? 1.849 -10.139 1.062 1.00 96.44 98 ALA A C 1
ATOM 773 O O . ALA A 1 98 ? 2.470 -10.023 -0.002 1.00 96.44 98 ALA A O 1
ATOM 774 N N . ALA A 1 99 ? 1.146 -11.230 1.380 1.00 96.00 99 ALA A N 1
ATOM 775 C CA . ALA A 1 99 ? 1.068 -12.445 0.571 1.00 96.00 99 ALA A CA 1
ATOM 776 C C . ALA A 1 99 ? 0.175 -12.324 -0.680 1.00 96.00 99 ALA A C 1
ATOM 778 O O . ALA A 1 99 ? 0.363 -13.088 -1.622 1.00 96.00 99 ALA A O 1
ATOM 779 N N . MET A 1 100 ? -0.759 -11.367 -0.722 1.00 94.25 100 MET A N 1
ATOM 780 C CA . MET A 1 100 ? -1.709 -11.195 -1.829 1.00 94.25 100 MET A CA 1
ATOM 781 C C . MET A 1 100 ? -1.006 -11.036 -3.181 1.00 94.25 100 MET A C 1
ATOM 783 O O . MET A 1 100 ? -0.154 -10.166 -3.345 1.00 94.25 100 MET A O 1
ATOM 787 N N . GLU A 1 101 ? -1.368 -11.820 -4.188 1.00 91.31 101 GLU A N 1
ATOM 788 C CA . GLU A 1 101 ? -0.805 -11.650 -5.527 1.00 91.31 101 GLU A CA 1
ATOM 789 C C . GLU A 1 101 ? -1.520 -10.514 -6.275 1.00 91.31 101 GLU A C 1
ATOM 791 O O . GLU A 1 101 ? -2.747 -10.483 -6.344 1.00 91.31 101 GLU A O 1
ATOM 796 N N . ILE A 1 102 ? -0.755 -9.565 -6.825 1.00 87.75 102 ILE A N 1
ATOM 797 C CA . ILE A 1 102 ? -1.283 -8.495 -7.681 1.00 87.75 102 ILE A CA 1
ATOM 798 C C . ILE A 1 102 ? -0.856 -8.810 -9.110 1.00 87.75 102 ILE A C 1
ATOM 800 O O . ILE A 1 102 ? 0.320 -8.671 -9.452 1.00 87.75 102 ILE A O 1
ATOM 804 N N . VAL A 1 103 ? -1.814 -9.251 -9.919 1.00 76.44 103 VAL A N 1
ATOM 805 C CA . VAL A 1 103 ? -1.606 -9.664 -11.313 1.00 76.44 103 VAL A CA 1
ATOM 806 C C . VAL A 1 103 ? -2.251 -8.639 -12.250 1.00 76.44 103 VAL A C 1
ATOM 808 O O . VAL A 1 103 ? -3.262 -8.033 -11.892 1.00 76.44 103 VAL A O 1
ATOM 811 N N . LEU A 1 104 ? -1.641 -8.420 -13.419 1.00 73.31 104 LEU A N 1
ATOM 812 C CA . LEU A 1 104 ? -2.183 -7.569 -14.489 1.00 73.31 104 LEU A CA 1
ATOM 813 C C . LEU A 1 104 ? -3.047 -8.351 -15.473 1.00 73.31 104 LEU A C 1
ATOM 815 O O . LEU A 1 104 ? -2.724 -9.537 -15.706 1.00 73.31 104 LEU A O 1
#

Foldseek 3Di:
DWDDWDDWDWDWDDDPNFIKIWIWTDPTLVQQWIKIFIDGDVGHTLAIEIDGPNVCSPPPCVVVVVVVLRVQLRVLVVVLRRVCLCPPPSVRSRVVNRVDDRDD

Sequence (104 aa):
MAASPLLGYNTNVRHLGKLFHIQTEDSGSTHGHIFTHLFADGGRIVASKKTTYAHYIATNRYPDIVKQLMRESHKAMFIALRDGLFDEDEAEGARQMAAMEIVL

Secondary structure (DSSP, 8-state):
-PPPPP--EEEEEEETTEEEEEEEEE--TTTTEEEEEEEETTTEEEEEEEEE-GGGTTSTTHHHHHHHHHHHHHHHHHHHHHTTTTTS-HHHHHHHHHH-----

pLDDT: mean 90.24, std 11.0, range [44.34, 98.25]